Protein AF-A0A5E4HZ50-F1 (afdb_monomer_lite)

Sequence (94 aa):
MLSAIIKGVSVGVVAAITGVFAVLVGILAIFLFAIFGALIGAITGWLVSIAPVLGPLVADGFRSFGVTNPDLVAIGAALGFVAGFFKSNLGGKC

Radius of gyration: 22.73 Å; chains: 1; bounding box: 54×25×63 Å

pLDDT: mean 79.47, std 10.32, range [37.75, 89.0]

Structure (mmCIF, N/CA/C/O backbone):
data_AF-A0A5E4HZ50-F1
#
_entry.id   AF-A0A5E4HZ50-F1
#
loop_
_atom_site.group_PDB
_atom_site.id
_atom_site.type_symbol
_atom_site.label_atom_id
_atom_site.label_alt_id
_atom_site.label_comp_id
_atom_site.label_asym_id
_atom_site.label_entity_id
_atom_site.label_seq_id
_atom_site.pdbx_PDB_ins_code
_atom_site.Cartn_x
_atom_site.Cartn_y
_atom_site.Cartn_z
_atom_site.occupancy
_atom_site.B_iso_or_equiv
_atom_site.auth_seq_id
_atom_site.auth_comp_id
_atom_site.auth_asym_id
_atom_site.auth_atom_id
_atom_site.pdbx_PDB_model_num
ATOM 1 N N . MET A 1 1 ? 2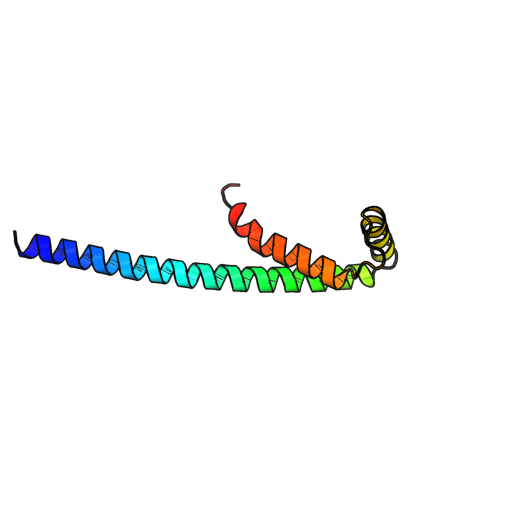8.695 -5.417 -43.965 1.00 65.38 1 MET A N 1
ATOM 2 C CA . MET A 1 1 ? 27.460 -6.124 -43.546 1.00 65.38 1 MET A CA 1
ATOM 3 C C . MET A 1 1 ? 27.605 -6.775 -42.170 1.00 65.38 1 MET A C 1
ATOM 5 O O . MET A 1 1 ? 26.838 -6.421 -41.288 1.00 65.38 1 MET A O 1
ATOM 9 N N . LEU A 1 2 ? 28.622 -7.613 -41.929 1.00 72.56 2 LEU A N 1
ATOM 10 C CA . LEU A 1 2 ? 28.839 -8.292 -40.636 1.00 72.56 2 LEU A CA 1
ATOM 11 C C . LEU A 1 2 ? 28.920 -7.345 -39.415 1.00 72.56 2 LEU A C 1
ATOM 13 O O . LEU A 1 2 ? 28.266 -7.580 -38.407 1.00 72.56 2 LEU A O 1
ATOM 17 N N . SER A 1 3 ? 29.639 -6.221 -39.524 1.00 76.56 3 SER A N 1
ATOM 18 C CA . SER A 1 3 ? 29.749 -5.223 -38.440 1.00 76.56 3 SER A CA 1
ATOM 19 C C . SER A 1 3 ? 28.413 -4.549 -38.076 1.00 76.56 3 SER A C 1
ATOM 21 O O . SER A 1 3 ? 28.170 -4.247 -36.910 1.00 76.56 3 SER A O 1
ATOM 23 N N . ALA A 1 4 ? 27.518 -4.350 -39.051 1.00 74.81 4 ALA A N 1
ATOM 24 C CA . ALA A 1 4 ? 26.197 -3.764 -38.812 1.00 74.81 4 ALA A CA 1
ATOM 25 C C . ALA A 1 4 ? 25.259 -4.752 -38.099 1.00 74.81 4 ALA A C 1
ATOM 27 O O . ALA A 1 4 ? 24.520 -4.357 -37.202 1.00 74.81 4 ALA A O 1
ATOM 28 N N . ILE A 1 5 ? 25.351 -6.040 -38.444 1.00 77.31 5 ILE A N 1
ATOM 29 C CA . ILE A 1 5 ? 24.595 -7.116 -37.789 1.00 77.31 5 ILE A CA 1
ATOM 30 C C . ILE A 1 5 ? 25.027 -7.252 -36.323 1.00 77.31 5 ILE A C 1
ATOM 32 O O . ILE A 1 5 ? 24.178 -7.273 -35.438 1.00 77.31 5 ILE A O 1
ATOM 36 N N . ILE A 1 6 ? 26.336 -7.249 -36.047 1.00 78.00 6 ILE A N 1
ATOM 37 C CA . ILE A 1 6 ? 26.869 -7.335 -34.675 1.00 78.00 6 ILE A CA 1
ATOM 38 C C . ILE A 1 6 ? 26.390 -6.156 -33.815 1.00 78.00 6 ILE A C 1
ATOM 40 O O . ILE A 1 6 ? 25.962 -6.367 -32.683 1.00 78.00 6 ILE A O 1
ATOM 44 N N . LYS A 1 7 ? 26.394 -4.929 -34.358 1.00 72.31 7 LYS A N 1
ATOM 45 C CA . LYS A 1 7 ? 25.872 -3.742 -33.658 1.00 72.31 7 LYS A CA 1
ATOM 46 C C . LYS A 1 7 ? 24.364 -3.822 -33.404 1.00 72.31 7 LYS A C 1
ATOM 48 O O . LYS A 1 7 ? 23.911 -3.440 -32.332 1.00 72.31 7 LYS A O 1
ATOM 53 N N . GLY A 1 8 ? 23.585 -4.328 -34.362 1.00 72.31 8 GLY A N 1
ATOM 54 C CA . GLY A 1 8 ? 22.144 -4.525 -34.184 1.00 72.31 8 GLY A CA 1
ATOM 55 C C . GLY A 1 8 ? 21.829 -5.536 -33.078 1.00 72.31 8 GLY A C 1
ATOM 56 O O . GLY A 1 8 ? 20.991 -5.270 -32.217 1.00 72.31 8 GLY A O 1
ATOM 57 N N . VAL A 1 9 ? 22.559 -6.655 -33.048 1.00 79.81 9 VAL A N 1
ATOM 58 C CA . VAL A 1 9 ? 22.421 -7.682 -32.005 1.00 79.81 9 VAL A CA 1
ATOM 59 C C . VAL A 1 9 ? 22.844 -7.140 -30.639 1.00 79.81 9 VAL A C 1
ATOM 61 O O . VAL A 1 9 ? 22.116 -7.327 -29.667 1.00 79.81 9 VAL A O 1
ATOM 64 N N . SER A 1 10 ? 23.967 -6.420 -30.543 1.00 74.00 10 SER A N 1
ATOM 65 C CA . SER A 1 10 ? 24.430 -5.881 -29.258 1.00 74.00 10 SER A CA 1
ATOM 66 C C . SER A 1 10 ? 23.473 -4.832 -28.687 1.00 74.00 10 SER A C 1
ATOM 68 O O . SER A 1 10 ? 23.210 -4.843 -27.488 1.00 74.00 10 SER A O 1
ATOM 70 N N . VAL A 1 11 ? 22.898 -3.965 -29.526 1.00 77.12 11 VAL A N 1
ATOM 71 C CA . VAL A 1 11 ? 21.885 -2.986 -29.091 1.00 77.12 11 VAL A CA 1
ATOM 72 C C . VAL A 1 11 ? 20.593 -3.682 -28.652 1.00 77.12 11 VAL A C 1
ATOM 74 O O . VAL A 1 11 ? 20.031 -3.312 -27.623 1.00 77.12 11 VAL A O 1
ATOM 77 N N . GLY A 1 12 ? 20.152 -4.723 -29.368 1.00 78.88 12 GLY A N 1
ATOM 78 C CA . GLY A 1 12 ? 18.970 -5.507 -28.993 1.00 78.88 12 GLY A CA 1
ATOM 79 C C . GLY A 1 12 ? 19.127 -6.228 -27.650 1.00 78.88 12 GLY A C 1
ATOM 80 O O . GLY A 1 12 ? 18.226 -6.182 -26.815 1.00 78.88 12 GLY A O 1
ATOM 81 N N . VAL A 1 13 ? 20.294 -6.831 -27.403 1.00 83.50 13 VAL A N 1
ATOM 82 C CA . VAL A 1 13 ? 20.598 -7.499 -26.126 1.00 83.50 13 VAL A CA 1
ATOM 83 C C . VAL A 1 13 ? 20.655 -6.491 -24.976 1.00 83.50 13 VAL A C 1
ATOM 85 O O . VAL A 1 13 ? 20.067 -6.732 -23.924 1.00 83.50 13 VAL A O 1
ATOM 88 N N . VAL A 1 14 ? 21.300 -5.337 -25.175 1.00 81.00 14 VAL A N 1
ATOM 89 C CA . VAL A 1 14 ? 21.357 -4.282 -24.150 1.00 81.00 14 VAL A CA 1
ATOM 90 C C . VAL A 1 14 ? 19.958 -3.747 -23.834 1.00 81.00 14 VAL A C 1
ATOM 92 O O . VAL A 1 14 ? 19.628 -3.613 -22.660 1.00 81.00 14 VAL A O 1
ATOM 95 N N . ALA A 1 15 ? 19.114 -3.512 -24.844 1.00 79.38 15 ALA A N 1
ATOM 96 C CA . ALA A 1 15 ? 17.735 -3.059 -24.651 1.00 79.38 15 ALA A CA 1
ATOM 97 C C . ALA A 1 15 ? 16.865 -4.088 -23.905 1.00 79.38 15 ALA A C 1
ATOM 99 O O . ALA A 1 15 ? 16.045 -3.719 -23.065 1.00 79.38 15 ALA A O 1
ATOM 100 N N . ALA A 1 16 ? 17.055 -5.383 -24.175 1.00 81.25 16 ALA A N 1
ATOM 101 C CA . ALA A 1 16 ? 16.353 -6.441 -23.454 1.00 81.25 16 ALA A CA 1
ATOM 102 C C . ALA A 1 16 ? 16.757 -6.473 -21.971 1.00 81.25 16 ALA A C 1
ATOM 104 O O . ALA A 1 16 ? 15.895 -6.537 -21.095 1.00 81.25 16 ALA A O 1
ATOM 105 N N . ILE A 1 17 ? 18.057 -6.366 -21.681 1.00 86.69 17 ILE A N 1
ATOM 106 C CA . ILE A 1 17 ? 18.570 -6.350 -20.305 1.00 86.69 17 ILE A CA 1
ATOM 107 C C . ILE A 1 17 ? 18.062 -5.114 -19.555 1.00 86.69 17 ILE A C 1
ATOM 109 O O . ILE A 1 17 ? 17.548 -5.245 -18.443 1.00 86.69 17 ILE A O 1
ATOM 113 N N . THR A 1 18 ? 18.149 -3.920 -20.149 1.00 84.38 18 THR A N 1
ATOM 114 C CA . THR A 1 18 ? 17.655 -2.692 -19.507 1.00 84.38 18 THR A CA 1
ATOM 115 C C . THR A 1 18 ? 16.144 -2.726 -19.294 1.00 84.38 18 THR A C 1
ATOM 117 O O . THR A 1 18 ? 15.682 -2.287 -18.242 1.00 84.38 18 THR A O 1
ATOM 120 N N . GLY A 1 19 ? 15.381 -3.307 -20.225 1.00 85.31 19 GLY A N 1
ATOM 121 C CA . GLY A 1 19 ? 13.943 -3.530 -20.069 1.00 85.31 19 GLY A CA 1
ATOM 122 C C . GLY A 1 19 ? 13.609 -4.420 -18.870 1.00 85.31 19 GLY A C 1
ATOM 123 O O . GLY A 1 19 ? 12.766 -4.056 -18.051 1.00 85.31 19 GLY A O 1
ATOM 124 N N . VAL A 1 20 ? 14.311 -5.545 -18.705 1.00 89.00 20 VAL A N 1
ATOM 125 C CA . VAL A 1 20 ? 14.124 -6.442 -17.549 1.00 89.00 20 VAL A CA 1
ATOM 126 C C . VAL A 1 20 ? 14.473 -5.735 -16.237 1.00 89.00 20 VAL A C 1
ATOM 128 O O . VAL A 1 20 ? 13.702 -5.804 -15.279 1.00 89.00 20 VAL A O 1
ATOM 131 N N . PHE A 1 21 ? 15.588 -5.000 -16.192 1.00 87.94 21 PHE A N 1
ATOM 132 C CA . PHE A 1 21 ? 15.962 -4.218 -15.010 1.00 87.94 21 PHE A CA 1
ATOM 133 C C . PHE A 1 21 ? 14.928 -3.139 -14.671 1.00 87.94 21 PHE A C 1
ATOM 135 O O . PHE A 1 21 ? 14.574 -2.985 -13.503 1.00 87.94 21 PHE A O 1
ATOM 142 N N . ALA A 1 22 ? 14.401 -2.429 -15.669 1.00 84.12 22 ALA A N 1
ATOM 143 C CA . ALA A 1 22 ? 13.369 -1.416 -15.464 1.00 84.12 22 ALA A CA 1
ATOM 144 C C . ALA A 1 22 ? 12.083 -2.019 -14.878 1.00 84.12 22 ALA A C 1
ATOM 146 O O . ALA A 1 22 ? 11.499 -1.437 -13.965 1.00 84.12 22 ALA A O 1
ATOM 147 N N . VAL A 1 23 ? 11.676 -3.206 -15.340 1.00 85.19 23 VAL A N 1
ATOM 148 C CA . VAL A 1 23 ? 10.519 -3.924 -14.784 1.00 85.19 23 VAL A CA 1
ATOM 149 C C . VAL A 1 23 ? 10.771 -4.336 -13.334 1.00 85.19 23 VAL A C 1
ATOM 151 O O . VAL A 1 23 ? 9.919 -4.092 -12.483 1.00 85.19 23 VAL A O 1
ATOM 154 N N . LEU A 1 24 ? 11.939 -4.905 -13.021 1.00 88.88 24 LEU A N 1
ATOM 155 C CA . LEU A 1 24 ? 12.275 -5.316 -11.652 1.00 88.88 24 LEU A CA 1
ATOM 156 C C . LEU A 1 24 ? 12.291 -4.129 -10.679 1.00 88.88 24 LEU A C 1
ATOM 158 O O . LEU A 1 24 ? 11.713 -4.210 -9.594 1.00 88.88 24 LEU A O 1
ATOM 162 N N . VAL A 1 25 ? 12.901 -3.011 -11.081 1.00 87.25 25 VAL A N 1
ATOM 163 C CA . VAL A 1 25 ? 12.902 -1.771 -10.289 1.00 87.25 25 VAL A CA 1
ATOM 164 C C . VAL A 1 25 ? 11.484 -1.212 -10.155 1.00 87.25 25 VAL A C 1
ATOM 166 O O . VAL A 1 25 ? 11.096 -0.796 -9.064 1.00 87.25 25 VAL A O 1
ATOM 169 N N . GLY A 1 26 ? 10.688 -1.250 -11.225 1.00 83.94 26 GLY A N 1
ATOM 170 C CA . GLY A 1 26 ? 9.289 -0.824 -11.214 1.00 83.94 26 GLY A CA 1
ATOM 171 C C . GLY A 1 26 ? 8.435 -1.627 -10.232 1.00 83.94 26 GLY A C 1
ATOM 172 O O . GLY A 1 26 ? 7.714 -1.038 -9.430 1.00 83.94 26 GLY A O 1
ATOM 173 N N . ILE A 1 27 ? 8.570 -2.956 -10.223 1.00 85.62 27 ILE A N 1
ATOM 174 C CA . ILE A 1 27 ? 7.886 -3.832 -9.260 1.00 85.62 27 ILE A CA 1
ATOM 175 C C . ILE A 1 27 ? 8.263 -3.436 -7.829 1.00 85.62 27 ILE A C 1
ATOM 177 O O . ILE A 1 27 ? 7.387 -3.236 -6.989 1.00 85.62 27 ILE A O 1
ATOM 181 N N . LEU A 1 28 ? 9.558 -3.267 -7.557 1.00 85.38 28 LEU A N 1
ATOM 182 C CA . LEU A 1 28 ? 10.047 -2.913 -6.225 1.00 85.38 28 LEU A CA 1
ATOM 183 C C . LEU A 1 28 ? 9.529 -1.535 -5.770 1.00 85.38 28 LEU A C 1
ATOM 185 O O . LEU A 1 28 ? 9.127 -1.373 -4.617 1.00 85.38 28 LEU A O 1
ATOM 189 N N . ALA A 1 29 ? 9.453 -0.568 -6.686 1.00 82.12 29 ALA A N 1
ATOM 190 C CA . ALA A 1 29 ? 8.878 0.748 -6.424 1.00 82.12 29 ALA A CA 1
ATOM 191 C C . ALA A 1 29 ? 7.373 0.687 -6.105 1.00 82.12 29 ALA A C 1
ATOM 193 O O . ALA A 1 29 ? 6.926 1.373 -5.184 1.00 82.12 29 ALA A O 1
ATOM 194 N N . ILE A 1 30 ? 6.599 -0.156 -6.802 1.00 83.25 30 ILE A N 1
ATOM 195 C CA . ILE A 1 30 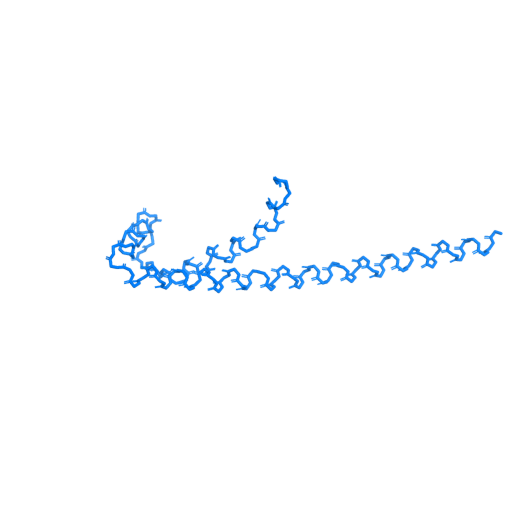? 5.163 -0.346 -6.527 1.00 83.25 30 ILE A CA 1
ATOM 196 C C . ILE A 1 30 ? 4.954 -0.875 -5.104 1.00 83.25 30 ILE A C 1
ATOM 198 O O . ILE A 1 30 ? 4.108 -0.355 -4.374 1.00 83.25 30 ILE A O 1
ATOM 202 N N . PHE A 1 31 ? 5.747 -1.863 -4.678 1.00 82.12 31 PHE A N 1
ATOM 203 C CA . PHE A 1 31 ? 5.661 -2.402 -3.318 1.00 82.12 31 PHE A CA 1
ATOM 204 C C . PHE A 1 31 ? 6.007 -1.358 -2.257 1.00 82.12 31 PHE A C 1
ATOM 206 O O . PHE A 1 31 ? 5.258 -1.204 -1.293 1.00 82.12 31 PHE A O 1
ATOM 213 N N . LEU A 1 32 ? 7.095 -0.606 -2.444 1.00 84.56 32 LEU A N 1
ATOM 214 C CA . LEU A 1 32 ? 7.463 0.470 -1.520 1.00 84.56 32 LEU A CA 1
ATOM 215 C C . LEU A 1 32 ? 6.347 1.510 -1.405 1.00 84.56 32 LEU A C 1
ATOM 217 O O . LEU A 1 32 ? 5.966 1.892 -0.300 1.00 84.56 32 LEU A O 1
ATOM 221 N N . PHE A 1 33 ? 5.777 1.930 -2.532 1.00 82.12 33 PHE A N 1
ATOM 222 C CA . PHE A 1 33 ? 4.705 2.918 -2.544 1.00 82.12 33 PHE A CA 1
ATOM 223 C C . PHE A 1 33 ? 3.429 2.403 -1.859 1.00 82.12 33 PHE A C 1
ATOM 225 O O . PHE A 1 33 ? 2.789 3.142 -1.111 1.00 82.12 33 PHE A O 1
ATOM 232 N N . ALA A 1 34 ? 3.091 1.126 -2.045 1.00 81.56 34 ALA A N 1
ATOM 233 C CA . ALA A 1 34 ? 1.965 0.495 -1.368 1.00 81.56 34 ALA A CA 1
ATOM 234 C C . ALA A 1 34 ? 2.181 0.393 0.155 1.00 81.56 34 ALA A C 1
ATOM 236 O O . ALA A 1 34 ? 1.245 0.635 0.917 1.00 81.56 34 ALA A O 1
ATOM 237 N N . ILE A 1 35 ? 3.411 0.118 0.610 1.00 86.75 35 ILE A N 1
ATOM 238 C CA . ILE A 1 35 ? 3.773 0.114 2.038 1.00 86.75 35 ILE A CA 1
ATOM 239 C C . ILE A 1 35 ? 3.631 1.516 2.641 1.00 86.75 35 ILE A C 1
ATOM 241 O O . ILE A 1 35 ? 3.005 1.668 3.690 1.00 86.75 35 ILE A O 1
ATOM 245 N N . PHE A 1 36 ? 4.158 2.553 1.981 1.00 85.75 36 PHE A N 1
ATOM 246 C CA . PHE A 1 36 ? 3.994 3.934 2.451 1.00 85.75 36 PHE A CA 1
ATOM 247 C C . PHE A 1 36 ? 2.524 4.362 2.469 1.00 85.75 36 PHE A C 1
ATOM 249 O O . PHE A 1 36 ? 2.083 4.989 3.431 1.00 85.75 36 PHE A O 1
ATOM 256 N N . GLY A 1 37 ? 1.753 3.985 1.446 1.00 84.88 37 GLY A N 1
ATOM 257 C CA . GLY A 1 37 ? 0.310 4.204 1.408 1.00 84.88 37 GLY A CA 1
ATOM 258 C C . GLY A 1 37 ? -0.393 3.547 2.594 1.00 84.88 37 GLY A C 1
ATOM 259 O O . GLY A 1 37 ? -1.143 4.216 3.302 1.00 84.88 37 GLY A O 1
ATOM 260 N N . ALA A 1 38 ? -0.099 2.273 2.863 1.00 85.50 38 ALA A N 1
ATOM 261 C CA . ALA A 1 38 ? -0.650 1.541 4.000 1.00 85.50 38 ALA A CA 1
ATOM 262 C C . ALA A 1 38 ? -0.288 2.194 5.339 1.00 85.50 38 ALA A C 1
ATOM 264 O O . ALA A 1 38 ? -1.144 2.330 6.208 1.00 85.50 38 ALA A O 1
ATOM 265 N N . LEU A 1 39 ? 0.955 2.654 5.496 1.00 87.81 39 LEU A N 1
ATOM 266 C CA . LEU A 1 39 ? 1.411 3.327 6.710 1.00 87.81 39 LEU A CA 1
ATOM 267 C C . LEU A 1 39 ? 0.674 4.654 6.939 1.00 87.81 39 LEU A C 1
ATOM 269 O O . LEU A 1 39 ? 0.168 4.894 8.034 1.00 87.81 39 LEU A O 1
ATOM 273 N N . ILE A 1 40 ? 0.563 5.500 5.911 1.00 88.06 40 ILE A N 1
ATOM 274 C CA . ILE A 1 40 ? -0.188 6.765 5.989 1.00 88.06 40 ILE A C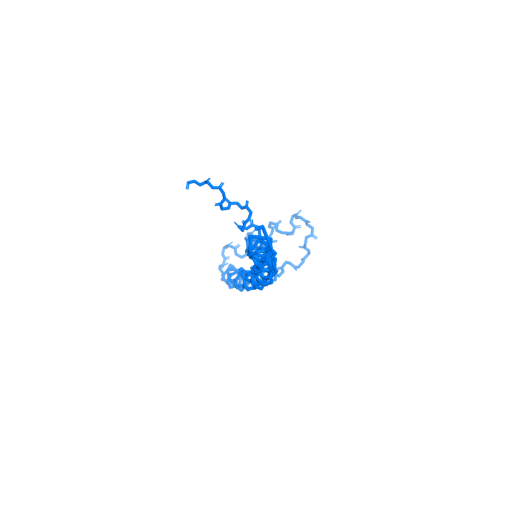A 1
ATOM 275 C C . ILE A 1 40 ? -1.671 6.484 6.275 1.00 88.06 40 ILE A C 1
ATOM 277 O O . ILE A 1 40 ? -2.292 7.154 7.102 1.00 88.06 40 ILE A O 1
ATOM 281 N N . GLY A 1 41 ? -2.233 5.459 5.637 1.00 87.06 41 GLY A N 1
ATOM 282 C CA . GLY A 1 41 ? -3.585 4.978 5.895 1.00 87.06 41 GLY A CA 1
ATOM 283 C C . GLY A 1 41 ? -3.798 4.540 7.346 1.00 87.06 41 GLY A C 1
ATOM 284 O O . GLY A 1 41 ? -4.766 4.945 7.981 1.00 87.06 41 GLY A O 1
ATOM 285 N N . ALA A 1 42 ? -2.869 3.770 7.909 1.00 85.69 42 ALA A N 1
ATOM 286 C CA . ALA A 1 42 ? -2.928 3.332 9.300 1.00 85.69 42 ALA A CA 1
ATOM 287 C C . ALA A 1 42 ? -2.861 4.522 10.270 1.00 85.69 42 ALA A C 1
ATOM 289 O O . ALA A 1 42 ? -3.654 4.601 11.207 1.00 85.69 42 ALA A O 1
ATOM 290 N N . ILE A 1 43 ? -1.959 5.481 10.016 1.00 87.44 43 ILE A N 1
ATOM 291 C CA . ILE A 1 43 ? -1.817 6.701 10.827 1.00 87.44 43 ILE A CA 1
ATOM 292 C C . ILE A 1 43 ? -3.102 7.532 10.781 1.00 87.44 43 ILE A C 1
ATOM 294 O O . ILE A 1 43 ? -3.572 7.995 11.818 1.00 87.44 43 ILE A O 1
ATOM 298 N N . THR A 1 44 ? -3.693 7.712 9.599 1.00 85.62 44 THR A N 1
ATOM 299 C CA . THR A 1 44 ? -4.954 8.457 9.457 1.00 85.62 44 THR A CA 1
ATOM 300 C C . THR A 1 44 ? -6.122 7.732 10.126 1.00 85.62 44 THR A C 1
ATOM 302 O O . THR A 1 44 ? -6.878 8.370 10.855 1.00 85.62 44 THR A O 1
ATOM 305 N N . GLY A 1 45 ? -6.228 6.408 9.980 1.00 83.12 45 GLY A N 1
ATOM 306 C CA . GLY A 1 45 ? -7.210 5.582 10.690 1.00 83.12 45 GLY A CA 1
ATOM 307 C C . GLY A 1 45 ? -7.081 5.674 12.213 1.00 83.12 45 GLY A C 1
ATOM 308 O O . GLY A 1 45 ? -8.078 5.841 12.918 1.00 83.12 45 GLY A O 1
ATOM 309 N N . TRP A 1 46 ? -5.848 5.670 12.723 1.00 85.19 46 TRP A N 1
ATOM 310 C CA . TRP A 1 46 ? -5.555 5.897 14.138 1.00 85.19 46 TRP A CA 1
ATOM 311 C C . TRP A 1 46 ? -5.962 7.301 14.595 1.00 85.19 46 TRP A C 1
ATOM 313 O O . TRP A 1 46 ? -6.627 7.446 15.621 1.00 85.19 46 TRP A O 1
ATOM 323 N N . LEU A 1 47 ? -5.651 8.332 13.808 1.00 82.88 47 LEU A N 1
ATOM 324 C CA . LEU A 1 47 ? -6.021 9.713 14.120 1.00 82.88 47 LEU A CA 1
ATOM 325 C C . LEU A 1 47 ? -7.547 9.883 14.211 1.00 82.88 47 LEU A C 1
ATOM 327 O O . LEU A 1 47 ? -8.055 10.519 15.133 1.00 82.88 47 LEU A O 1
ATOM 331 N N . VAL A 1 48 ? -8.280 9.264 13.281 1.00 86.00 48 VAL A N 1
ATOM 332 C CA . VAL A 1 48 ? -9.749 9.249 13.273 1.00 86.00 48 VAL A CA 1
ATOM 333 C C . VAL A 1 48 ? -10.297 8.493 14.486 1.00 86.00 48 VAL A C 1
ATOM 335 O O . VAL A 1 48 ? -11.283 8.939 15.065 1.00 86.00 48 VAL A O 1
ATOM 338 N N . SER A 1 49 ? -9.649 7.408 14.922 1.00 83.44 49 SER A N 1
ATOM 339 C CA . SER A 1 49 ? -10.085 6.632 16.095 1.00 83.44 49 SER A CA 1
ATOM 340 C C . SER A 1 49 ? -10.043 7.423 17.410 1.00 83.44 49 SER A C 1
ATOM 342 O O . SER A 1 49 ? -10.835 7.160 18.311 1.00 83.44 49 SER A O 1
ATOM 344 N N . ILE A 1 50 ? -9.156 8.418 17.505 1.00 86.06 50 ILE A N 1
ATOM 345 C CA . ILE A 1 50 ? -9.005 9.276 18.690 1.00 86.06 50 ILE A CA 1
ATOM 346 C C . ILE A 1 50 ? -9.906 10.514 18.591 1.00 86.06 50 ILE A C 1
ATOM 348 O O . ILE A 1 50 ? -10.236 11.136 19.601 1.00 86.06 50 ILE A O 1
ATOM 352 N N . ALA A 1 51 ? -10.335 10.882 17.381 1.00 85.44 51 ALA A N 1
ATOM 353 C CA . ALA A 1 51 ? -11.208 12.021 17.171 1.00 85.44 51 ALA A CA 1
ATOM 354 C C . ALA A 1 51 ? -12.620 11.728 17.728 1.00 85.44 51 ALA A C 1
ATOM 356 O O . ALA A 1 51 ? -13.309 10.839 17.221 1.00 85.44 51 ALA A O 1
ATOM 357 N N . PRO A 1 52 ? -13.107 12.506 18.714 1.00 74.69 52 PRO A N 1
ATOM 358 C CA . PRO A 1 52 ? -14.303 12.163 19.490 1.00 74.69 52 PRO A CA 1
ATOM 359 C C . PRO A 1 52 ? -15.610 12.172 18.684 1.00 74.69 52 PRO A C 1
ATOM 361 O O . PRO A 1 52 ? -16.582 11.549 19.094 1.00 74.69 52 PRO A O 1
ATOM 364 N N . VAL A 1 53 ? -15.646 12.862 17.541 1.00 82.19 53 VAL A N 1
ATOM 365 C CA . VAL A 1 53 ? -16.831 12.952 16.667 1.00 82.19 53 VAL A CA 1
ATOM 366 C C . VAL A 1 53 ? -16.667 12.109 15.402 1.00 82.19 53 VAL A C 1
ATOM 368 O O . VAL A 1 53 ? -17.596 11.430 14.978 1.00 82.19 53 VAL A O 1
ATOM 371 N N . LEU A 1 54 ? -15.476 12.127 14.799 1.00 80.12 54 LEU A N 1
ATOM 372 C CA . LEU A 1 54 ? -15.213 11.449 13.528 1.00 80.12 54 LEU A CA 1
ATOM 373 C C . LEU A 1 54 ? -15.061 9.932 13.693 1.00 80.12 54 LEU A C 1
ATOM 375 O O . LEU A 1 54 ? -15.548 9.192 12.844 1.00 80.12 54 LEU A O 1
ATOM 379 N N . GLY A 1 55 ? -14.440 9.463 14.779 1.00 82.06 55 GLY A N 1
ATOM 380 C CA . GLY A 1 55 ? -14.263 8.034 15.050 1.00 82.06 55 GLY A CA 1
ATOM 381 C C . GLY A 1 55 ? -15.586 7.264 15.104 1.00 82.06 55 GLY A C 1
ATOM 382 O O . GLY A 1 55 ? -15.754 6.318 14.330 1.00 82.06 55 GLY A O 1
ATOM 383 N N . PRO A 1 56 ? -16.555 7.683 15.943 1.00 83.50 56 PRO A N 1
ATOM 384 C CA . PRO A 1 56 ? -17.871 7.051 16.013 1.00 83.50 56 PRO A CA 1
ATOM 385 C C . PRO A 1 56 ? -18.638 7.117 14.690 1.00 83.50 56 PRO A C 1
ATOM 387 O O . PRO A 1 56 ? -19.188 6.110 14.263 1.00 83.50 56 PRO A O 1
ATOM 390 N N . LEU A 1 57 ? -18.610 8.263 13.996 1.00 85.06 57 LEU A N 1
ATOM 391 C CA . LEU A 1 57 ? -19.315 8.443 12.723 1.00 85.06 57 LEU A CA 1
ATOM 392 C C . LEU A 1 57 ? -18.807 7.475 11.642 1.00 85.06 57 LEU A C 1
ATOM 394 O O . LEU A 1 57 ? -19.592 6.866 10.915 1.00 85.06 57 LEU A O 1
ATOM 398 N N . VAL A 1 58 ? -17.485 7.318 11.543 1.00 83.12 58 VAL A N 1
ATOM 399 C CA . VAL A 1 58 ? -16.864 6.396 10.585 1.00 83.12 58 VAL A CA 1
ATOM 400 C C . VAL A 1 58 ? -17.118 4.945 10.998 1.00 83.12 58 VAL A C 1
ATOM 402 O O . VAL A 1 58 ? -17.477 4.130 10.148 1.00 83.12 58 VAL A O 1
ATOM 405 N N . ALA A 1 59 ? -17.003 4.619 12.288 1.00 83.19 59 ALA A N 1
ATOM 406 C CA . ALA A 1 59 ? -17.315 3.287 12.804 1.00 83.19 59 ALA A CA 1
ATOM 407 C C . ALA A 1 59 ? -18.773 2.884 12.528 1.00 83.19 59 ALA A C 1
ATOM 409 O O . ALA A 1 59 ? -19.023 1.766 12.080 1.00 83.19 59 ALA A O 1
ATOM 410 N N . ASP A 1 60 ? -19.728 3.790 12.729 1.00 85.31 60 ASP A N 1
ATOM 411 C CA . ASP A 1 60 ? -21.146 3.546 12.454 1.00 85.31 60 ASP A CA 1
ATOM 412 C C . ASP A 1 60 ? -21.421 3.415 10.952 1.00 85.31 60 ASP A C 1
ATOM 414 O O . ASP A 1 60 ? -22.193 2.546 10.538 1.00 85.31 60 ASP A O 1
ATOM 418 N N . GLY A 1 61 ? -20.705 4.180 10.122 1.00 84.94 61 GLY A N 1
ATOM 419 C CA . GLY A 1 61 ? -20.668 3.972 8.677 1.00 84.94 61 GLY A CA 1
ATOM 420 C C . GLY A 1 61 ? -20.270 2.536 8.324 1.00 84.94 61 GLY A C 1
ATOM 421 O O . GLY A 1 61 ? -21.020 1.841 7.644 1.00 84.94 61 GLY A O 1
ATOM 422 N N . PHE A 1 62 ? -19.148 2.032 8.842 1.00 83.88 62 PHE A N 1
ATOM 423 C CA . PHE A 1 62 ? -18.712 0.651 8.578 1.00 83.88 62 PHE A CA 1
ATOM 424 C C . PHE A 1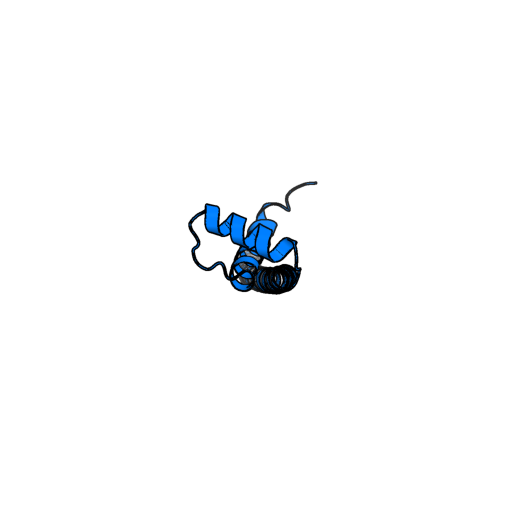 62 ? -19.639 -0.418 9.175 1.00 83.88 62 PHE A C 1
ATOM 426 O O . PHE A 1 62 ? -19.842 -1.466 8.557 1.00 83.88 62 PHE A O 1
ATOM 433 N N . ARG A 1 63 ? -20.265 -0.150 10.325 1.00 85.19 63 ARG A N 1
ATOM 434 C CA . ARG A 1 63 ? -21.304 -1.026 10.890 1.00 85.19 63 ARG A CA 1
ATOM 435 C C . ARG A 1 63 ? -22.527 -1.125 9.987 1.00 85.19 63 ARG A C 1
ATOM 437 O O . ARG A 1 63 ? -23.074 -2.217 9.856 1.00 85.19 63 ARG A O 1
ATOM 4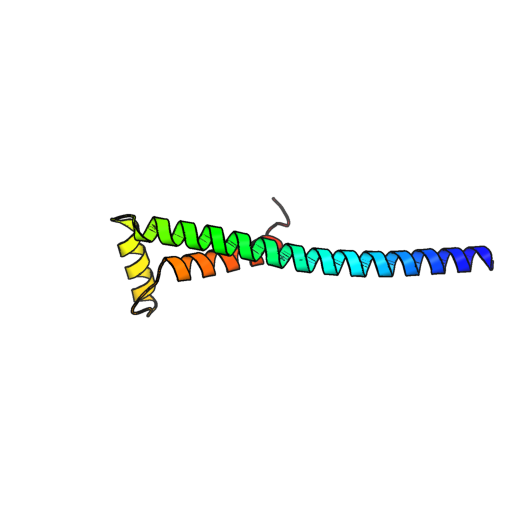44 N N . SER A 1 64 ? -22.915 -0.042 9.310 1.00 86.75 64 SER A N 1
ATOM 445 C CA . SER A 1 64 ? -24.021 -0.074 8.338 1.00 86.75 64 SER A CA 1
ATOM 446 C C . SER A 1 64 ? -23.727 -0.962 7.118 1.00 86.75 64 SER A C 1
ATOM 448 O O . SER A 1 64 ? -24.647 -1.522 6.529 1.00 86.75 64 SER A O 1
ATOM 450 N N . PHE A 1 65 ? -22.445 -1.173 6.801 1.00 82.19 65 PHE A N 1
ATOM 451 C CA . PHE A 1 65 ? -21.977 -2.123 5.786 1.00 82.19 65 PHE A CA 1
ATOM 452 C C . PHE A 1 65 ? -21.777 -3.556 6.319 1.00 82.19 65 PHE A C 1
ATOM 454 O O . PHE A 1 65 ? -21.305 -4.422 5.585 1.00 82.19 65 PHE A O 1
ATOM 461 N N . GLY A 1 66 ? -22.140 -3.828 7.578 1.00 83.75 66 GLY A N 1
ATOM 462 C CA . GLY A 1 66 ? -22.085 -5.161 8.186 1.00 83.75 66 GLY A CA 1
ATOM 463 C C . GLY A 1 66 ? -20.803 -5.481 8.961 1.00 83.75 66 GLY A C 1
ATOM 464 O O . GLY A 1 66 ? -20.607 -6.632 9.348 1.00 83.75 66 GLY A O 1
ATOM 465 N N . VAL A 1 67 ? -19.926 -4.503 9.222 1.00 81.75 67 VAL A N 1
ATOM 466 C CA . VAL A 1 67 ? -18.707 -4.717 10.023 1.00 81.75 67 VAL A CA 1
ATOM 467 C C . VAL A 1 67 ? -19.012 -4.529 11.511 1.00 81.75 67 VAL A C 1
ATOM 469 O O . VAL A 1 67 ? -19.148 -3.408 11.993 1.00 81.75 67 VAL A O 1
ATOM 472 N N . THR A 1 68 ? -19.099 -5.626 12.264 1.00 77.62 68 THR A N 1
ATOM 473 C CA . THR A 1 68 ? -19.547 -5.619 13.671 1.00 77.62 68 THR A CA 1
ATOM 474 C C . THR A 1 68 ? -18.566 -4.925 14.627 1.00 77.62 68 THR A C 1
ATOM 476 O O . THR A 1 68 ? -18.991 -4.274 15.578 1.00 77.62 68 THR A O 1
ATOM 479 N N . ASN A 1 69 ? -17.258 -5.014 14.355 1.00 80.38 69 ASN A N 1
ATOM 480 C CA . ASN A 1 69 ? -16.189 -4.386 15.142 1.00 80.38 69 ASN A CA 1
ATOM 481 C C . ASN A 1 69 ? -15.157 -3.732 14.207 1.00 80.38 69 ASN A C 1
ATOM 483 O O . ASN A 1 69 ? -14.149 -4.360 13.880 1.00 80.38 69 ASN A O 1
ATOM 487 N N . PRO A 1 70 ? -15.420 -2.508 13.716 1.00 79.25 70 PRO A N 1
ATOM 488 C CA . PRO A 1 70 ? -14.527 -1.854 12.771 1.00 79.25 70 PRO A CA 1
ATOM 489 C C . PRO A 1 70 ? -13.261 -1.357 13.476 1.00 79.25 70 PRO A C 1
ATOM 491 O O . PRO A 1 70 ? -13.296 -0.395 14.241 1.00 79.25 70 PRO A O 1
ATOM 494 N N . ASP A 1 71 ? -12.131 -2.000 13.187 1.00 86.06 71 ASP A N 1
ATOM 495 C CA . ASP A 1 71 ? -10.812 -1.468 13.527 1.00 86.06 71 ASP A CA 1
ATOM 496 C C . ASP A 1 71 ? -10.429 -0.392 12.502 1.00 86.06 71 ASP A C 1
ATOM 498 O O . ASP A 1 71 ? -10.008 -0.684 11.379 1.00 86.06 71 ASP A O 1
ATOM 502 N N . LEU A 1 72 ? -10.599 0.872 12.894 1.00 83.19 72 LEU A N 1
ATOM 503 C CA . LEU A 1 72 ? -10.321 2.028 12.040 1.00 83.19 72 LEU A CA 1
ATOM 504 C C . LEU A 1 72 ? -8.857 2.099 11.592 1.00 83.19 72 LEU A C 1
ATOM 506 O O . LEU A 1 72 ? -8.589 2.629 10.514 1.00 83.19 72 LEU A O 1
ATOM 510 N N . VAL A 1 73 ? -7.916 1.548 12.366 1.00 85.25 73 VAL A N 1
ATOM 511 C CA . VAL A 1 73 ? -6.493 1.515 11.999 1.00 85.25 73 VAL A CA 1
ATOM 512 C C . VAL A 1 73 ? -6.268 0.507 10.881 1.00 85.25 73 VAL A C 1
ATOM 514 O O . VAL A 1 73 ? -5.655 0.846 9.868 1.00 85.25 73 VAL A O 1
ATOM 517 N N . ALA A 1 74 ? -6.802 -0.707 11.024 1.00 81.75 74 ALA A N 1
ATOM 518 C CA . ALA A 1 74 ? -6.700 -1.746 10.000 1.00 81.75 74 ALA A CA 1
ATOM 519 C C . ALA A 1 74 ? -7.426 -1.344 8.705 1.00 81.75 74 ALA A C 1
ATOM 521 O O . ALA A 1 74 ? -6.903 -1.534 7.604 1.00 81.75 74 ALA A O 1
ATOM 522 N N . ILE A 1 75 ? -8.601 -0.724 8.832 1.00 85.25 75 ILE A N 1
ATOM 523 C CA . ILE A 1 75 ? -9.362 -0.176 7.704 1.00 85.25 75 ILE A CA 1
ATOM 524 C C . ILE A 1 75 ? -8.576 0.948 7.025 1.00 85.25 75 ILE A C 1
ATOM 526 O O . ILE A 1 75 ? -8.432 0.948 5.803 1.00 85.25 75 ILE A O 1
ATOM 530 N N . GLY A 1 76 ? -8.025 1.879 7.805 1.00 84.69 76 GLY A N 1
ATOM 531 C CA . GLY A 1 76 ? -7.171 2.944 7.295 1.00 84.69 76 GLY A CA 1
ATOM 532 C C . GLY A 1 76 ? -5.966 2.385 6.541 1.00 84.69 76 GLY A C 1
ATOM 533 O O . GLY A 1 76 ? -5.698 2.809 5.418 1.00 84.69 76 GLY A O 1
ATOM 534 N N . ALA A 1 77 ? -5.285 1.382 7.099 1.00 84.31 77 ALA A N 1
ATOM 535 C CA . ALA A 1 77 ? -4.147 0.720 6.465 1.00 84.31 77 ALA A CA 1
ATOM 536 C C . ALA A 1 77 ? -4.521 0.073 5.124 1.00 84.31 77 ALA A C 1
ATOM 538 O O . ALA A 1 77 ? -3.809 0.242 4.133 1.00 84.31 77 ALA A O 1
ATOM 539 N N . ALA A 1 78 ? -5.663 -0.615 5.065 1.00 83.12 78 ALA A N 1
ATOM 540 C CA . ALA A 1 78 ? -6.162 -1.223 3.838 1.00 83.12 78 ALA A CA 1
ATOM 541 C C . ALA A 1 78 ? -6.507 -0.167 2.774 1.00 83.12 78 ALA A C 1
ATOM 543 O O . ALA A 1 78 ? -6.091 -0.292 1.622 1.00 83.12 78 ALA A O 1
ATOM 544 N N . LEU A 1 79 ? -7.203 0.909 3.152 1.00 84.06 79 LEU A N 1
ATOM 545 C CA . LEU A 1 79 ? -7.540 2.008 2.241 1.00 84.06 79 LEU A CA 1
ATOM 546 C C . LEU A 1 79 ? -6.291 2.735 1.737 1.00 84.06 79 LEU A C 1
ATOM 548 O O . LEU A 1 79 ? -6.199 3.054 0.553 1.00 84.06 79 LEU A O 1
ATOM 552 N N . GLY A 1 80 ? -5.311 2.957 2.610 1.00 83.38 80 GLY A N 1
ATOM 553 C CA . GLY A 1 80 ? -4.028 3.550 2.254 1.00 83.38 80 GLY A CA 1
ATOM 554 C C . GLY A 1 80 ? -3.202 2.662 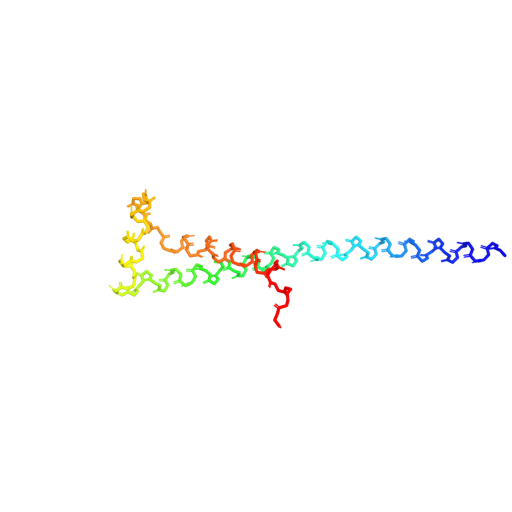1.324 1.00 83.38 80 GLY A C 1
ATOM 555 O O . GLY A 1 80 ? -2.612 3.166 0.368 1.00 83.38 80 GLY A O 1
ATOM 556 N N . PHE A 1 81 ? -3.204 1.343 1.544 1.00 82.88 81 PHE A N 1
ATOM 557 C CA . PHE A 1 81 ? -2.571 0.372 0.649 1.00 82.88 81 PHE A CA 1
ATOM 558 C C . PHE A 1 81 ? -3.213 0.410 -0.740 1.00 82.88 81 PHE A C 1
ATOM 560 O O . PHE A 1 81 ? -2.510 0.540 -1.740 1.00 82.88 81 PHE A O 1
ATOM 567 N N . VAL A 1 82 ? -4.547 0.358 -0.804 1.00 82.62 82 VAL A N 1
ATOM 568 C CA . VAL A 1 82 ? -5.309 0.424 -2.060 1.00 82.62 82 VAL A CA 1
ATOM 569 C C . VAL A 1 82 ? -5.061 1.763 -2.761 1.00 82.62 82 VAL A C 1
ATOM 571 O O . VAL A 1 82 ? -4.723 1.783 -3.941 1.00 82.62 82 VAL A O 1
ATOM 574 N N . ALA A 1 83 ? -5.132 2.888 -2.051 1.00 79.06 83 ALA A N 1
ATOM 575 C CA . ALA A 1 83 ? -4.838 4.199 -2.623 1.00 79.06 83 ALA A CA 1
ATOM 576 C C . ALA A 1 83 ? -3.394 4.288 -3.141 1.00 79.06 83 ALA A C 1
ATOM 578 O O . ALA A 1 83 ? -3.171 4.786 -4.241 1.00 79.06 83 ALA A O 1
ATOM 579 N N . GLY A 1 84 ? -2.418 3.766 -2.394 1.00 71.19 84 GLY A N 1
ATOM 580 C CA . GLY A 1 84 ? -1.025 3.683 -2.828 1.00 71.19 84 GLY A CA 1
ATOM 581 C C . GLY A 1 84 ? -0.882 2.853 -4.105 1.00 71.19 84 GLY A C 1
ATOM 582 O O . GLY A 1 84 ? -0.338 3.320 -5.105 1.00 71.19 84 GLY A O 1
ATOM 583 N N . PHE A 1 85 ? -1.447 1.650 -4.111 1.00 69.19 85 PHE A N 1
ATOM 584 C CA . PHE A 1 85 ? -1.354 0.721 -5.231 1.00 69.19 85 PHE A CA 1
ATOM 585 C C . PHE A 1 85 ? -2.023 1.268 -6.503 1.00 69.19 85 PHE A C 1
ATOM 587 O O . PHE A 1 85 ? -1.422 1.253 -7.578 1.00 69.19 85 PHE A O 1
ATOM 594 N N . PHE A 1 86 ? -3.234 1.824 -6.393 1.00 68.88 86 PHE A N 1
ATOM 595 C CA . PHE A 1 86 ? -4.026 2.274 -7.544 1.00 68.88 86 PHE A CA 1
ATOM 596 C C . PHE A 1 86 ? -3.766 3.722 -7.980 1.00 68.88 86 PHE A C 1
ATOM 598 O O . PHE A 1 86 ? -4.044 4.050 -9.135 1.00 68.88 86 PHE A O 1
ATOM 605 N N . LYS A 1 87 ? -3.169 4.587 -7.146 1.00 61.88 87 LYS A N 1
ATOM 606 C CA . LYS A 1 87 ? -2.757 5.940 -7.575 1.00 61.88 87 LYS A CA 1
ATOM 607 C C . LYS A 1 87 ? -1.730 5.897 -8.711 1.00 61.88 87 LYS A C 1
ATOM 609 O O . LYS A 1 87 ? -1.721 6.796 -9.548 1.00 61.88 87 LYS A O 1
ATOM 614 N N . SER A 1 88 ? -0.938 4.825 -8.799 1.00 56.59 88 SER A N 1
ATOM 615 C CA . SER A 1 88 ? -0.031 4.582 -9.928 1.00 56.59 88 SER A CA 1
ATOM 616 C C . SER A 1 88 ? -0.753 4.459 -11.285 1.00 56.59 88 SER A C 1
ATOM 618 O O . SER A 1 88 ? -0.165 4.794 -12.308 1.00 56.59 88 SER A O 1
ATOM 620 N N . ASN A 1 89 ? -2.042 4.083 -11.300 1.00 53.44 89 ASN A N 1
ATOM 621 C CA . ASN A 1 89 ? -2.855 3.942 -12.517 1.00 53.44 89 ASN A CA 1
ATOM 622 C C . ASN A 1 89 ? -3.683 5.193 -12.875 1.00 53.44 89 ASN A C 1
ATOM 624 O O . ASN A 1 89 ? -4.211 5.275 -13.980 1.00 53.44 89 ASN A O 1
ATOM 628 N N . LEU A 1 90 ? -3.801 6.171 -11.968 1.00 53.81 90 LEU A N 1
ATOM 629 C CA . LEU A 1 90 ? -4.578 7.407 -12.172 1.00 53.81 90 LEU A CA 1
ATOM 630 C C . LEU A 1 90 ? -3.702 8.638 -12.473 1.00 53.81 90 LEU A C 1
ATOM 632 O O . LEU A 1 90 ? -4.228 9.706 -12.764 1.00 53.81 90 LEU A O 1
ATOM 636 N N . GLY A 1 91 ? -2.371 8.502 -12.447 1.00 48.66 91 GLY A N 1
ATOM 637 C CA . GLY A 1 91 ? -1.410 9.575 -12.754 1.00 48.66 91 GLY A CA 1
ATOM 638 C C . GLY A 1 91 ? -1.248 9.912 -14.244 1.00 48.66 91 GLY A C 1
ATOM 639 O O . GLY A 1 91 ? -0.357 10.677 -14.608 1.00 48.66 91 GLY A O 1
ATOM 640 N N . GLY A 1 92 ? -2.083 9.350 -15.119 1.00 46.94 92 GLY A N 1
ATOM 641 C CA . GLY A 1 92 ? -2.166 9.741 -16.520 1.00 46.94 92 GLY A CA 1
ATOM 642 C C . GLY A 1 92 ? -3.144 10.898 -16.709 1.00 46.94 92 GLY A C 1
ATOM 643 O O . GLY A 1 92 ? -4.314 10.643 -16.969 1.00 46.94 92 GLY A O 1
ATOM 644 N N . LYS A 1 93 ? -2.617 12.130 -16.698 1.00 41.22 93 LYS A N 1
ATOM 645 C CA . LYS A 1 93 ? -3.254 13.400 -17.116 1.00 41.22 93 LYS A CA 1
ATOM 646 C C . LYS A 1 93 ? -4.160 14.085 -16.081 1.00 41.22 93 LYS A C 1
ATOM 648 O O . LYS A 1 93 ? -5.352 13.805 -16.011 1.00 41.22 93 LYS A O 1
ATOM 653 N N . CYS A 1 94 ? -3.584 15.087 -15.419 1.00 37.75 94 CYS A N 1
ATOM 654 C CA . CYS A 1 94 ? -4.088 16.462 -15.448 1.00 37.75 94 CYS A CA 1
ATOM 655 C C . CYS A 1 94 ? -2.908 17.365 -15.815 1.00 37.75 94 CYS A C 1
ATOM 657 O O . CYS A 1 94 ? -1.848 17.192 -15.171 1.00 37.75 94 CYS A O 1
#

Foldseek 3Di:
DVVVVVVVVVVVVVVVVVVVVVVVVVVVVLVVLLQVLLVVLLVVLVVQCPPPPRNVVVQVVVVVVVDPGDSSNNVRSVRSSVCSNCVVVVPPDD

Secondary structure (DSSP, 8-state):
-HHHHHHHHHHHHHHHHHHHHHHHHHHHHHHHHHHHHHHHHHHHHHHHHHSTTHHHHHHHHHHHTT-SS--HHHHHHHHHHHHHHHHHHH-S--